Protein AF-A0A1W9XFC8-F1 (afdb_monomer)

Foldseek 3Di:
DADAPPQDDDPDDDDDDQAAEAEAELVCFDDDFQEGEHEYCAAEAAPRYEYEYEYDLRHQEYEYEHPHQDEHEAQEEYYYPRANHEYEYEYQNYYHYDPNGDYHYNHYYDYDHD

Secondary structure (DSSP, 8-state):
--B--S----SS----SS--EEEEEGGGSEEETTEEEEEES---B-TT-EEEEE--TT--EEEEEE-SSSPEEE-SEEEE-STT-EEEEE-TT-EEE-TT-EEE-SS-EEEE--

Nearest PDB structures (foldseek):
  6pzl-assembly1_A-2  TM=7.637E-01  e=3.275E+00  Proteus mirabilis
  3fy3-assembly1_A  TM=8.221E-01  e=4.845E+00  Proteus mirabilis
  4w8r-assembly1_A-2  TM=6.006E-01  e=2.093E+00  Proteus mirabilis
  4w8s-assembly1_A-2  TM=5.983E-01  e=4.845E+00  Proteus mirabilis

Mean predicted aligned error: 7.59 Å

Radius of gyration: 13.65 Å; Cα contacts (8 Å, |Δi|>4): 286; chains: 1; bounding box: 31×34×37 Å

pLDDT: mean 82.72, std 21.25, range [30.28, 98.19]

Structure (mmCIF, N/CA/C/O backbone):
data_AF-A0A1W9XFC8-F1
#
_entry.id   AF-A0A1W9XFC8-F1
#
loop_
_atom_site.group_PDB
_atom_site.id
_atom_site.type_symbol
_atom_site.label_atom_id
_atom_site.label_alt_id
_atom_site.label_comp_id
_atom_site.label_asym_id
_atom_site.label_entity_id
_atom_site.label_seq_id
_atom_site.pdbx_PDB_ins_code
_atom_site.Cartn_x
_atom_site.Cartn_y
_atom_site.Cartn_z
_atom_site.occupancy
_atom_site.B_iso_or_equiv
_atom_site.auth_seq_id
_atom_site.auth_comp_id
_atom_site.auth_asym_id
_atom_site.auth_atom_id
_atom_site.pdbx_PDB_model_num
ATOM 1 N N . MET A 1 1 ? 8.209 -8.760 10.419 1.00 34.12 1 MET A N 1
ATOM 2 C CA . MET A 1 1 ? 7.766 -9.677 9.351 1.00 34.12 1 MET A CA 1
ATOM 3 C C . MET A 1 1 ? 7.575 -8.823 8.110 1.00 34.12 1 MET A C 1
ATOM 5 O O . MET A 1 1 ? 6.899 -7.809 8.207 1.00 34.12 1 MET A O 1
ATOM 9 N N . SER A 1 2 ? 8.319 -9.109 7.040 1.00 33.19 2 SER A N 1
ATOM 10 C CA . SER A 1 2 ? 8.354 -8.307 5.809 1.00 33.19 2 SER A CA 1
ATOM 11 C C . SER A 1 2 ? 7.446 -8.980 4.790 1.00 33.19 2 SER A C 1
ATOM 13 O O . SER A 1 2 ? 7.659 -10.149 4.470 1.00 33.19 2 SER A O 1
ATOM 15 N N . ALA A 1 3 ? 6.424 -8.273 4.317 1.00 35.78 3 ALA A N 1
ATOM 16 C CA . ALA A 1 3 ? 5.679 -8.712 3.153 1.00 35.78 3 ALA A CA 1
ATOM 17 C C . ALA A 1 3 ? 6.553 -8.380 1.943 1.00 35.78 3 ALA A C 1
ATOM 19 O O . ALA A 1 3 ? 6.790 -7.218 1.628 1.00 35.78 3 ALA A O 1
ATOM 20 N N . ILE A 1 4 ? 7.103 -9.386 1.271 1.00 41.00 4 ILE A N 1
ATOM 21 C CA . ILE A 1 4 ? 7.768 -9.152 -0.008 1.00 41.00 4 ILE A CA 1
ATOM 22 C C . ILE A 1 4 ? 6.643 -8.994 -1.032 1.00 41.00 4 ILE A C 1
ATOM 24 O O . ILE A 1 4 ? 6.162 -9.983 -1.571 1.00 41.00 4 ILE A O 1
ATOM 28 N N . ALA A 1 5 ? 6.213 -7.763 -1.320 1.00 39.00 5 ALA A N 1
ATOM 29 C CA . ALA A 1 5 ? 5.436 -7.476 -2.527 1.00 39.00 5 ALA A CA 1
ATOM 30 C C . ALA A 1 5 ? 6.372 -7.492 -3.745 1.00 39.00 5 ALA A C 1
ATOM 32 O O . ALA A 1 5 ? 6.553 -6.511 -4.456 1.00 39.00 5 ALA A O 1
ATOM 33 N N . ARG A 1 6 ? 7.001 -8.642 -3.980 1.00 45.84 6 ARG A N 1
ATOM 34 C CA . ARG A 1 6 ? 7.334 -9.055 -5.334 1.00 45.84 6 ARG A CA 1
ATOM 35 C C . ARG A 1 6 ? 6.164 -9.919 -5.747 1.00 45.84 6 ARG A C 1
ATOM 37 O O . ARG A 1 6 ? 5.935 -10.953 -5.121 1.00 45.84 6 ARG A O 1
ATOM 44 N N . GLY A 1 7 ? 5.419 -9.496 -6.767 1.00 41.00 7 GLY A N 1
ATOM 45 C CA . GLY A 1 7 ? 4.551 -10.421 -7.486 1.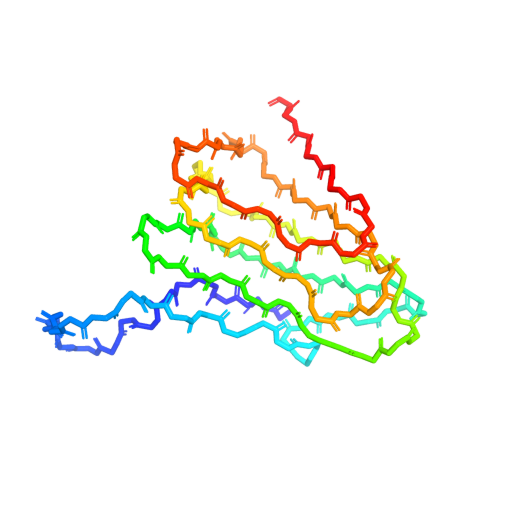00 41.00 7 GLY A CA 1
ATOM 46 C C . GLY A 1 7 ? 5.348 -11.701 -7.730 1.00 41.00 7 GLY A C 1
ATOM 47 O O . GLY A 1 7 ? 6.475 -11.634 -8.221 1.00 41.00 7 GLY A O 1
ATOM 48 N N . GLY A 1 8 ? 4.821 -12.833 -7.259 1.00 31.56 8 GLY A N 1
ATOM 49 C CA . GLY A 1 8 ? 5.560 -14.087 -7.194 1.00 31.56 8 GLY A CA 1
ATOM 50 C C . GLY A 1 8 ? 6.223 -14.415 -8.530 1.00 31.56 8 GLY A C 1
ATOM 51 O O . GLY A 1 8 ? 5.541 -14.664 -9.528 1.00 31.56 8 GLY A O 1
ATOM 52 N N . ALA A 1 9 ? 7.553 -14.400 -8.532 1.00 35.16 9 ALA A N 1
ATOM 53 C CA . ALA A 1 9 ? 8.339 -15.217 -9.432 1.00 35.16 9 ALA A CA 1
ATOM 54 C C . ALA A 1 9 ? 8.562 -16.539 -8.697 1.00 35.16 9 ALA A C 1
ATOM 56 O O . ALA A 1 9 ? 9.346 -16.606 -7.747 1.00 35.16 9 ALA A O 1
ATOM 57 N N . ASP A 1 10 ? 7.837 -17.577 -9.103 1.00 45.56 10 ASP A N 1
ATOM 58 C CA . ASP A 1 10 ? 8.342 -18.927 -8.925 1.00 45.56 10 ASP A CA 1
ATOM 59 C C . ASP A 1 10 ? 9.565 -19.116 -9.838 1.00 45.56 10 ASP A C 1
ATOM 61 O O . ASP A 1 10 ? 9.850 -18.332 -10.747 1.00 45.56 10 ASP A O 1
ATOM 65 N N . HIS A 1 11 ? 10.368 -20.124 -9.532 1.00 34.41 11 HIS A N 1
ATOM 66 C CA . HIS A 1 11 ? 11.741 -20.274 -10.013 1.00 34.41 11 HIS A CA 1
ATOM 67 C C . HIS A 1 11 ? 11.859 -20.718 -11.488 1.00 34.41 11 HIS A C 1
ATOM 69 O O . HIS A 1 11 ? 12.770 -21.472 -11.820 1.00 34.41 11 HIS A O 1
ATOM 75 N N . ASN A 1 12 ? 10.952 -20.300 -12.380 1.00 30.28 12 ASN A N 1
ATOM 76 C CA . ASN A 1 12 ? 10.960 -20.726 -13.781 1.00 30.28 12 ASN A CA 1
ATOM 77 C C . ASN A 1 12 ? 10.259 -19.732 -14.732 1.00 30.28 12 ASN A C 1
ATOM 79 O O . ASN A 1 12 ? 9.1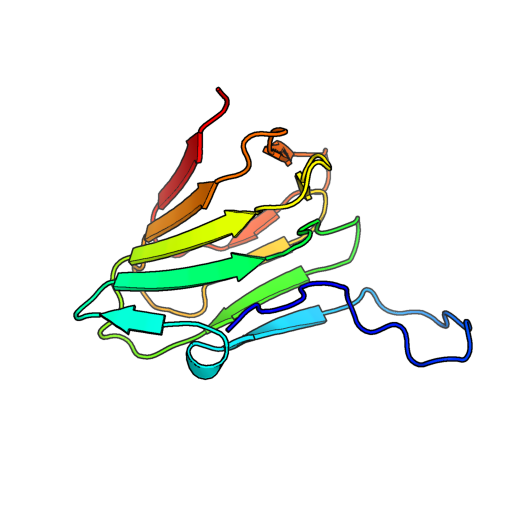68 -19.995 -15.233 1.00 30.28 12 ASN A O 1
ATOM 83 N N . GLY A 1 13 ? 10.896 -18.583 -14.978 1.00 39.91 13 GLY A N 1
ATOM 84 C CA . GLY A 1 13 ? 10.383 -17.456 -15.768 1.00 39.91 13 GLY A CA 1
ATOM 85 C C . GLY A 1 13 ? 9.600 -17.804 -17.044 1.00 39.91 13 GLY A C 1
ATOM 86 O O . GLY A 1 13 ? 10.162 -17.898 -18.135 1.00 39.91 13 GLY A O 1
ATOM 87 N N . ARG A 1 14 ? 8.268 -17.869 -16.931 1.00 31.77 14 ARG A N 1
ATOM 88 C CA . ARG A 1 14 ? 7.351 -17.904 -18.075 1.00 31.77 14 ARG A CA 1
ATOM 89 C C . ARG A 1 14 ? 6.101 -17.085 -17.764 1.00 31.77 14 ARG A C 1
ATOM 91 O O . ARG A 1 14 ? 5.255 -17.487 -16.975 1.00 31.77 14 ARG A O 1
ATOM 98 N N . HIS A 1 15 ? 5.992 -15.920 -18.398 1.00 40.41 15 HIS A N 1
ATOM 99 C CA . HIS A 1 15 ? 4.806 -15.069 -18.332 1.00 40.41 15 HIS A CA 1
ATOM 100 C C . HIS A 1 15 ? 3.878 -15.410 -19.501 1.00 40.41 15 HIS A C 1
ATOM 102 O O . HIS A 1 15 ? 4.201 -15.156 -20.659 1.00 40.41 15 HIS A O 1
ATOM 108 N N . THR A 1 16 ? 2.719 -15.985 -19.193 1.00 32.81 16 THR A N 1
ATOM 109 C CA . THR A 1 16 ? 1.575 -16.112 -20.107 1.00 32.81 16 THR A CA 1
ATOM 110 C C . THR A 1 16 ? 0.395 -15.338 -19.513 1.00 32.81 16 THR A C 1
ATOM 112 O O . THR A 1 16 ? 0.208 -15.371 -18.303 1.00 32.81 16 THR A O 1
ATOM 115 N N . GLY A 1 17 ? -0.338 -14.610 -20.361 1.00 38.84 17 GLY A N 1
ATOM 116 C CA . GLY A 1 17 ? -1.137 -13.412 -20.058 1.00 38.84 17 GLY A CA 1
ATOM 117 C C . GLY A 1 17 ? -2.208 -13.417 -18.948 1.00 38.84 17 GLY A C 1
ATOM 118 O O . GLY A 1 17 ? -2.669 -14.454 -18.481 1.00 38.84 17 GLY A O 1
ATOM 119 N N . ARG A 1 18 ? -2.660 -12.176 -18.675 1.00 40.69 18 ARG A N 1
ATOM 120 C CA . ARG A 1 18 ? -3.538 -11.612 -17.617 1.00 40.69 18 ARG A CA 1
ATOM 121 C C . ARG A 1 18 ? -2.738 -10.985 -16.470 1.00 40.69 18 ARG A C 1
ATOM 123 O O . ARG A 1 18 ? -1.961 -11.662 -15.807 1.00 40.69 18 ARG A O 1
ATOM 130 N N . GLY A 1 19 ? -2.896 -9.668 -16.317 1.00 53.31 19 GLY A N 1
ATOM 131 C CA . GLY A 1 19 ? -2.132 -8.843 -15.386 1.00 53.31 19 GLY A CA 1
ATOM 132 C C . GLY A 1 19 ? -2.196 -9.362 -13.953 1.00 53.31 19 GLY A C 1
ATOM 133 O O . GLY A 1 19 ? -3.196 -9.941 -13.521 1.00 53.31 19 GLY A O 1
ATOM 134 N N . ARG A 1 20 ? -1.072 -9.256 -13.244 1.00 73.62 20 ARG A N 1
ATOM 135 C CA . ARG A 1 20 ? -0.904 -9.873 -11.929 1.00 73.62 20 ARG A CA 1
ATOM 136 C C . ARG A 1 20 ? -1.785 -9.152 -10.909 1.00 73.62 20 ARG A C 1
ATOM 138 O O . ARG A 1 20 ? -1.718 -7.936 -10.764 1.00 73.62 20 ARG A O 1
ATOM 145 N N . VAL A 1 21 ? -2.593 -9.922 -10.184 1.00 73.50 21 VAL A N 1
ATOM 146 C CA . VAL A 1 21 ? -3.388 -9.439 -9.049 1.00 73.50 21 VAL A CA 1
ATOM 147 C C . VAL A 1 21 ? -2.665 -9.832 -7.766 1.00 73.50 21 VAL A C 1
ATOM 149 O O . VAL A 1 21 ? -2.526 -11.018 -7.467 1.00 73.50 21 VAL A O 1
ATOM 152 N N . SER A 1 22 ? -2.202 -8.845 -7.007 1.00 84.50 22 SER A N 1
ATOM 153 C CA . SER A 1 22 ? -1.559 -9.027 -5.705 1.00 84.50 22 SER A CA 1
ATOM 154 C C . SER A 1 22 ? -2.567 -8.755 -4.592 1.00 84.50 22 SER A C 1
ATOM 156 O O . SER A 1 22 ? -3.018 -7.623 -4.422 1.00 84.50 22 SER A O 1
ATOM 158 N N . ARG A 1 23 ? -2.917 -9.782 -3.811 1.00 91.88 23 ARG A N 1
ATOM 159 C CA . ARG A 1 23 ? -3.757 -9.621 -2.617 1.00 91.88 23 ARG A CA 1
ATOM 160 C C . ARG A 1 23 ? -2.884 -9.389 -1.389 1.00 91.88 23 ARG A C 1
ATOM 162 O O . ARG A 1 23 ? -1.941 -10.143 -1.162 1.00 91.88 23 ARG A O 1
ATOM 169 N N . ILE A 1 24 ? -3.217 -8.371 -0.602 1.00 94.12 24 ILE A N 1
ATOM 170 C CA . ILE A 1 24 ? -2.472 -7.944 0.586 1.00 94.12 24 ILE A CA 1
ATOM 171 C C . ILE A 1 24 ? -3.426 -7.974 1.793 1.00 94.12 24 ILE A C 1
ATOM 173 O O . ILE A 1 24 ? -3.988 -6.947 2.178 1.00 94.12 24 ILE A O 1
ATOM 177 N N . PRO A 1 25 ? -3.688 -9.166 2.354 1.00 93.94 25 PRO A N 1
ATOM 178 C CA . PRO A 1 25 ? -4.508 -9.301 3.548 1.00 93.94 25 PRO A CA 1
ATOM 179 C C . PRO A 1 25 ? -3.800 -8.798 4.814 1.00 93.94 25 PRO A C 1
ATOM 181 O O . PRO A 1 25 ? -2.572 -8.758 4.893 1.00 93.94 25 PRO A O 1
ATOM 184 N N . ALA A 1 26 ? -4.594 -8.417 5.818 1.00 94.44 26 ALA A N 1
ATOM 185 C CA . ALA A 1 26 ? -4.121 -7.856 7.085 1.00 94.44 26 ALA A CA 1
ATOM 186 C C . ALA A 1 26 ? -3.161 -8.775 7.866 1.00 94.44 26 ALA A C 1
ATOM 188 O O . ALA A 1 26 ? -2.331 -8.282 8.629 1.00 94.44 26 ALA A O 1
ATOM 189 N N . ASP A 1 27 ? -3.224 -10.091 7.654 1.00 93.62 27 ASP A N 1
ATOM 190 C CA . ASP A 1 27 ? -2.317 -11.083 8.249 1.00 93.62 27 ASP A CA 1
ATOM 191 C C . ASP A 1 27 ? -0.879 -11.020 7.690 1.00 93.62 27 ASP A C 1
ATOM 193 O O . ASP A 1 27 ? 0.054 -11.480 8.348 1.00 93.62 27 ASP A O 1
ATOM 197 N N . LEU A 1 28 ? -0.669 -10.379 6.532 1.00 93.00 28 LEU A N 1
ATOM 198 C CA . LEU A 1 28 ? 0.660 -10.016 6.016 1.00 93.00 28 LEU A CA 1
ATOM 199 C C . LEU A 1 28 ? 1.211 -8.727 6.642 1.00 93.00 28 LEU A C 1
ATOM 201 O O . LEU A 1 28 ? 2.321 -8.295 6.313 1.00 93.00 28 LEU A O 1
ATOM 205 N N . GLY A 1 29 ? 0.427 -8.073 7.494 1.00 92.75 29 GLY A N 1
ATOM 206 C CA . GLY A 1 29 ? 0.779 -6.844 8.184 1.00 92.75 29 GLY A CA 1
ATOM 207 C C . GLY A 1 29 ? 0.832 -7.017 9.696 1.00 92.75 29 GLY A C 1
ATOM 208 O O . GLY A 1 29 ? 0.871 -8.115 10.250 1.00 92.75 29 GLY A O 1
ATOM 209 N N . LYS A 1 30 ? 0.851 -5.880 10.381 1.00 97.00 30 LYS A N 1
ATOM 210 C CA . LYS A 1 30 ? 0.687 -5.793 11.827 1.00 97.00 30 LYS A CA 1
ATOM 211 C C . LYS A 1 30 ? -0.431 -4.808 12.120 1.00 97.00 30 LYS A C 1
ATOM 213 O O . LYS A 1 30 ? -0.275 -3.623 11.848 1.00 97.00 30 LYS A O 1
ATOM 218 N N . GLN A 1 31 ? -1.517 -5.286 12.713 1.00 97.00 31 GLN A N 1
ATOM 219 C CA . GLN A 1 31 ? -2.582 -4.421 13.211 1.00 97.00 31 GLN A CA 1
ATOM 220 C C . GLN A 1 31 ? -2.291 -3.986 14.654 1.00 97.00 31 GLN A C 1
ATOM 222 O O . GLN A 1 31 ? -1.845 -4.786 15.479 1.00 97.00 31 GLN A O 1
ATOM 227 N N . THR A 1 32 ? -2.509 -2.712 14.966 1.00 97.56 32 THR A N 1
ATOM 228 C CA . THR A 1 32 ? -2.470 -2.149 16.323 1.00 97.56 32 THR A CA 1
ATOM 229 C C . THR A 1 32 ? -3.655 -1.202 16.466 1.00 97.56 32 THR A C 1
ATOM 231 O O . THR A 1 32 ? -3.653 -0.118 15.897 1.00 97.56 32 THR A O 1
ATOM 234 N N . GLY A 1 33 ? -4.696 -1.625 17.188 1.00 97.19 33 GLY A N 1
ATOM 235 C CA . GLY A 1 33 ? -5.957 -0.880 17.217 1.00 97.19 33 GLY A CA 1
ATOM 236 C C . GLY A 1 33 ? -6.575 -0.771 15.817 1.00 97.19 33 GLY A C 1
ATOM 237 O O . GLY A 1 33 ? -6.747 -1.787 15.140 1.00 97.19 33 GLY A O 1
ATOM 238 N N . SER A 1 34 ? -6.888 0.456 15.399 1.00 97.88 34 SER A N 1
ATOM 239 C CA . SER A 1 34 ? -7.444 0.788 14.080 1.00 97.88 34 SER A CA 1
ATOM 240 C C . SER A 1 34 ? -6.390 0.967 12.981 1.00 97.88 34 SER A C 1
ATOM 242 O O . SER A 1 34 ? -6.748 1.250 11.840 1.00 97.88 34 SER A O 1
ATOM 244 N N . ASP A 1 35 ? -5.103 0.811 13.294 1.00 98.00 35 ASP A N 1
ATOM 245 C CA . ASP A 1 35 ? -4.015 1.011 12.338 1.00 98.00 35 ASP A CA 1
ATOM 246 C C . ASP A 1 35 ? -3.456 -0.332 11.856 1.00 98.00 35 ASP A C 1
ATOM 248 O O . ASP A 1 35 ? -3.100 -1.201 12.658 1.00 98.00 35 ASP A O 1
ATOM 252 N N . LEU A 1 36 ? -3.345 -0.499 10.539 1.00 98.00 36 LEU A N 1
ATOM 253 C CA . LEU A 1 36 ? -2.769 -1.664 9.877 1.00 98.00 36 LEU A CA 1
ATOM 254 C C . LEU A 1 36 ? -1.473 -1.274 9.160 1.00 98.00 36 LEU A C 1
ATOM 256 O O . LEU A 1 36 ? -1.472 -0.472 8.229 1.00 98.00 36 LEU A O 1
ATOM 260 N N . PHE A 1 37 ? -0.359 -1.867 9.580 1.00 97.44 37 PHE A N 1
ATOM 261 C CA . PHE A 1 37 ? 0.969 -1.570 9.048 1.00 97.44 37 PHE A CA 1
ATOM 262 C C . PHE A 1 37 ? 1.477 -2.692 8.139 1.00 97.44 37 PHE A C 1
ATOM 264 O O . PHE A 1 37 ? 1.584 -3.842 8.568 1.00 97.44 37 PHE A O 1
ATOM 271 N N . HIS A 1 38 ? 1.892 -2.342 6.923 1.00 94.69 38 HIS A N 1
ATOM 272 C CA . HIS A 1 38 ? 2.603 -3.211 5.988 1.00 94.69 38 HIS A CA 1
ATOM 273 C C . HIS A 1 38 ? 4.000 -2.659 5.688 1.00 94.69 38 HIS A C 1
ATOM 275 O O . HIS A 1 38 ? 4.202 -1.452 5.550 1.00 94.69 38 HIS A O 1
ATOM 281 N N . SER A 1 39 ? 4.978 -3.561 5.579 1.00 93.38 39 SER A N 1
ATOM 282 C CA . SER A 1 39 ? 6.364 -3.220 5.254 1.00 93.38 39 SER A CA 1
ATOM 283 C C . SER A 1 39 ? 6.864 -4.077 4.101 1.00 93.38 39 SER A C 1
ATOM 285 O O . SER A 1 39 ? 6.881 -5.310 4.203 1.00 93.38 39 SER A O 1
ATOM 287 N N . PHE A 1 40 ? 7.285 -3.406 3.033 1.00 91.94 40 PHE A N 1
ATOM 288 C CA . PHE A 1 40 ? 7.707 -3.993 1.773 1.00 91.94 40 PHE A CA 1
ATOM 289 C C . PHE A 1 40 ? 9.184 -3.724 1.503 1.00 91.94 40 PHE A C 1
ATOM 291 O O . PHE A 1 40 ? 9.676 -2.614 1.693 1.00 91.94 40 PHE A O 1
ATOM 298 N N . GLY A 1 41 ? 9.894 -4.727 0.983 1.00 88.62 41 GLY A N 1
ATOM 299 C CA . GLY A 1 41 ? 11.230 -4.501 0.421 1.00 88.62 41 GLY A CA 1
ATOM 300 C C . GLY A 1 41 ? 11.171 -3.686 -0.874 1.00 88.62 41 GLY A C 1
ATOM 301 O O . GLY A 1 41 ? 11.985 -2.800 -1.085 1.00 88.62 41 GLY A O 1
ATOM 302 N N . GLN A 1 42 ? 10.171 -3.955 -1.709 1.00 87.62 42 GLN A N 1
ATOM 303 C CA . GLN A 1 42 ? 9.883 -3.255 -2.956 1.00 87.62 42 GLN A CA 1
ATOM 304 C C . GLN A 1 42 ? 8.367 -3.267 -3.155 1.00 87.62 42 GLN A C 1
ATOM 306 O O . GLN A 1 42 ? 7.712 -4.225 -2.740 1.00 87.62 42 GLN A O 1
ATOM 311 N N . PHE A 1 43 ? 7.820 -2.219 -3.766 1.00 91.19 43 PHE A N 1
ATOM 312 C CA . PHE A 1 43 ? 6.399 -2.134 -4.085 1.00 91.19 43 PHE A CA 1
ATOM 313 C C . PHE A 1 43 ? 6.207 -1.272 -5.331 1.00 91.19 43 PHE A C 1
ATOM 315 O O . PHE A 1 43 ? 6.498 -0.078 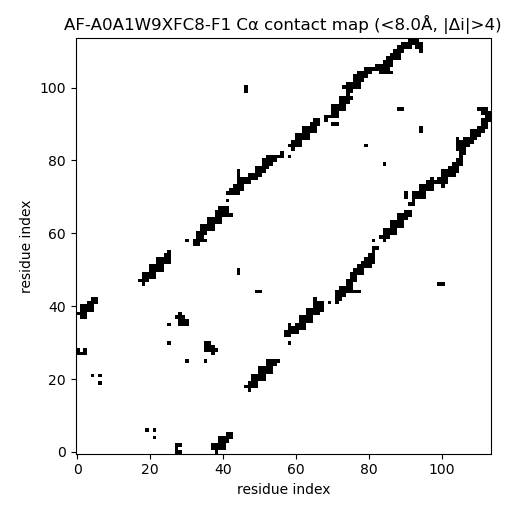-5.297 1.00 91.19 43 PHE A O 1
ATOM 322 N N . SER A 1 44 ? 5.717 -1.886 -6.401 1.00 92.38 44 SER A N 1
ATOM 323 C CA . SER A 1 44 ? 5.288 -1.233 -7.637 1.00 92.38 44 SER A CA 1
ATOM 324 C C . SER A 1 44 ? 4.068 -1.983 -8.163 1.00 92.38 44 SER A C 1
ATOM 326 O O . SER A 1 44 ? 3.923 -3.179 -7.908 1.00 92.38 44 SER A O 1
ATOM 328 N N . ILE A 1 45 ? 3.205 -1.282 -8.886 1.00 93.00 45 ILE A N 1
ATOM 329 C CA . ILE A 1 45 ? 2.043 -1.848 -9.569 1.00 93.00 45 ILE A CA 1
ATOM 330 C C . ILE A 1 45 ? 2.207 -1.457 -11.027 1.00 93.00 45 ILE A C 1
ATOM 332 O O . ILE A 1 45 ? 2.109 -0.276 -11.346 1.00 93.00 45 ILE A O 1
ATOM 336 N N . LEU A 1 46 ? 2.526 -2.405 -11.900 1.00 91.75 46 LEU A N 1
ATOM 337 C CA . LEU A 1 46 ? 2.720 -2.099 -13.315 1.00 91.75 46 LEU A CA 1
ATOM 338 C C . LEU A 1 46 ? 1.372 -1.978 -14.044 1.00 91.75 46 LEU A C 1
ATOM 340 O O . LEU A 1 46 ? 0.329 -2.376 -13.524 1.00 91.75 46 LEU A O 1
ATOM 344 N N . SER A 1 47 ? 1.406 -1.457 -15.271 1.00 90.88 47 SER A N 1
ATOM 345 C CA . SER A 1 47 ? 0.250 -1.437 -16.175 1.00 90.88 47 SER A CA 1
ATOM 346 C C . SER A 1 47 ? -0.423 -2.812 -16.269 1.00 90.88 47 SER A C 1
ATOM 348 O O . SER A 1 47 ? 0.224 -3.857 -16.403 1.00 90.88 47 SER A O 1
ATOM 350 N N . GLY A 1 48 ? -1.750 -2.806 -16.142 1.00 89.81 48 GLY A N 1
ATOM 351 C CA . GLY A 1 48 ? -2.587 -4.005 -16.116 1.00 89.81 48 GLY A CA 1
ATOM 352 C C . GLY A 1 48 ? -2.516 -4.832 -14.825 1.00 89.81 48 GLY A C 1
ATOM 353 O O . GLY A 1 48 ? -3.270 -5.799 -14.704 1.00 89.81 48 GLY A O 1
ATOM 354 N N . GLU A 1 49 ? -1.655 -4.489 -13.864 1.00 91.81 49 GLU A N 1
ATOM 355 C CA . GLU A 1 49 ? -1.596 -5.136 -12.550 1.00 91.81 49 GLU A CA 1
ATOM 356 C C . GLU A 1 49 ? -2.520 -4.456 -11.534 1.00 91.81 49 GLU A C 1
ATOM 358 O O . GLU A 1 49 ? -2.997 -3.332 -11.719 1.00 91.81 49 GLU A O 1
ATOM 363 N N . SER A 1 50 ? -2.758 -5.147 -10.420 1.00 92.62 50 SER A N 1
ATOM 364 C CA . SER A 1 50 ? -3.472 -4.571 -9.285 1.00 92.62 50 SER A CA 1
ATOM 365 C C . SER A 1 50 ? -2.892 -5.016 -7.947 1.00 92.62 50 SER A C 1
ATOM 367 O O . SER A 1 50 ? -2.541 -6.187 -7.791 1.00 92.62 50 SER A O 1
ATOM 369 N N . ALA A 1 51 ? -2.898 -4.127 -6.957 1.00 94.88 51 ALA A N 1
ATOM 370 C CA . ALA A 1 51 ? -2.690 -4.449 -5.550 1.00 94.88 51 ALA A CA 1
ATOM 371 C C . ALA A 1 51 ? -3.975 -4.176 -4.761 1.00 94.88 51 ALA A C 1
ATOM 373 O O . ALA A 1 51 ? -4.545 -3.091 -4.850 1.00 94.88 51 ALA A O 1
ATOM 374 N N . THR A 1 52 ? -4.441 -5.157 -3.991 1.00 96.00 52 THR A N 1
ATOM 375 C CA . THR A 1 52 ? -5.700 -5.071 -3.240 1.00 96.00 52 THR A CA 1
ATOM 376 C C . THR A 1 52 ? -5.467 -5.364 -1.767 1.00 96.00 52 THR A C 1
ATOM 378 O O . THR A 1 52 ? -5.127 -6.492 -1.405 1.00 96.00 52 THR A O 1
ATOM 381 N N . PHE A 1 53 ? -5.657 -4.348 -0.930 1.00 96.50 53 PHE A N 1
ATOM 382 C CA . PHE A 1 53 ? -5.582 -4.444 0.523 1.00 96.50 53 PHE A CA 1
ATOM 383 C C . PHE A 1 53 ? -6.922 -4.901 1.092 1.00 96.50 53 PHE A C 1
ATOM 38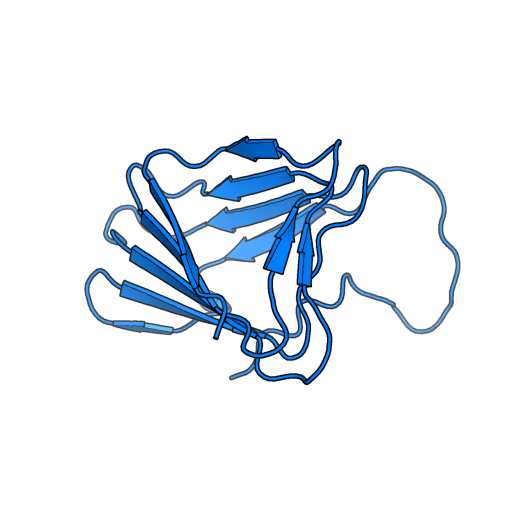5 O O . PHE A 1 53 ? -7.972 -4.429 0.663 1.00 96.50 53 PHE A O 1
ATOM 392 N N . SER A 1 54 ? -6.890 -5.807 2.065 1.00 96.88 54 SER A N 1
ATOM 393 C CA . SER A 1 54 ? -8.098 -6.326 2.715 1.00 96.88 54 SER A CA 1
ATOM 394 C C . SER A 1 54 ? -7.849 -6.590 4.195 1.00 96.88 54 SER A C 1
ATOM 396 O O . SER A 1 54 ? -6.759 -7.016 4.576 1.00 96.88 54 SER A O 1
ATOM 398 N N . GLY A 1 55 ? -8.862 -6.400 5.027 1.00 96.12 55 GLY A N 1
ATOM 399 C CA . GLY A 1 55 ? -8.760 -6.508 6.478 1.00 96.12 55 GLY A CA 1
ATOM 400 C C . GLY A 1 55 ? -10.117 -6.287 7.142 1.00 96.12 55 GLY A C 1
ATOM 401 O O . GLY A 1 55 ? -11.113 -6.138 6.437 1.00 96.12 55 GLY A O 1
ATOM 402 N N . PRO A 1 56 ? -10.178 -6.310 8.480 1.00 97.44 56 PRO A N 1
ATOM 403 C CA . PRO A 1 56 ? -11.425 -6.097 9.203 1.00 97.44 56 P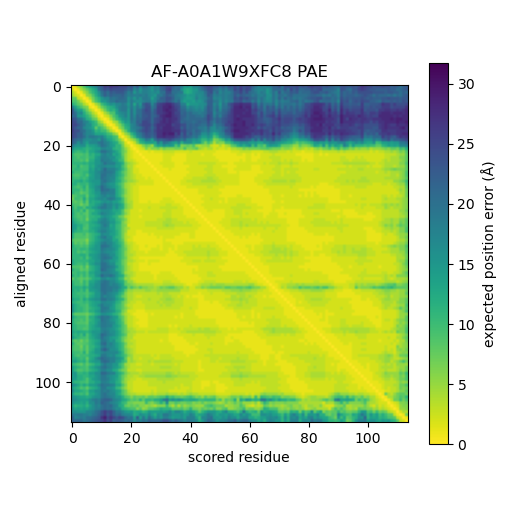RO A CA 1
ATOM 404 C C . PRO A 1 56 ? -11.871 -4.629 9.138 1.00 97.44 56 PRO A C 1
ATOM 406 O O . PRO A 1 56 ? -11.034 -3.729 9.150 1.00 97.44 56 PRO A O 1
ATOM 409 N N . ASP A 1 57 ? -13.184 -4.394 9.206 1.00 97.19 57 ASP A N 1
ATOM 410 C CA . ASP A 1 57 ? -13.804 -3.053 9.229 1.00 97.19 57 ASP A CA 1
ATOM 411 C C . ASP A 1 57 ? -13.357 -2.178 10.418 1.00 97.19 57 ASP A C 1
ATOM 413 O O . ASP A 1 57 ? -13.619 -0.980 10.456 1.00 97.19 57 ASP A O 1
ATOM 417 N N . SER A 1 58 ? -12.685 -2.766 11.415 1.00 97.44 58 SER A N 1
ATOM 418 C CA . SER A 1 58 ? -12.092 -2.032 12.536 1.00 97.44 58 SER A CA 1
ATOM 419 C C . SER A 1 58 ? -10.833 -1.246 12.161 1.00 97.44 58 SER A C 1
ATOM 421 O O . SER A 1 58 ? -10.361 -0.446 12.969 1.00 97.44 58 SER A O 1
ATOM 423 N N . VAL A 1 59 ? -10.267 -1.479 10.973 1.00 98.19 59 VAL A N 1
ATOM 424 C CA . VAL A 1 59 ? -9.118 -0.732 10.457 1.00 98.19 59 VAL A CA 1
ATOM 425 C C . VAL A 1 59 ? -9.597 0.574 9.832 1.00 98.19 59 VAL A C 1
ATOM 427 O O . VAL A 1 59 ? -10.401 0.574 8.908 1.00 98.19 59 VAL A O 1
ATOM 430 N N . SER A 1 60 ? -9.049 1.686 10.310 1.00 97.69 60 SER A N 1
ATOM 431 C CA . SER A 1 60 ? -9.293 3.029 9.777 1.00 97.69 60 SER A CA 1
ATOM 432 C C . SER A 1 60 ? -8.088 3.587 9.025 1.00 97.69 60 SER A C 1
ATOM 434 O O . SER A 1 60 ? -8.268 4.463 8.191 1.00 97.69 60 SER A O 1
ATOM 436 N N . ASN A 1 61 ? -6.875 3.076 9.273 1.00 97.75 61 ASN A N 1
ATOM 437 C CA . ASN A 1 61 ? -5.667 3.517 8.576 1.00 97.75 61 ASN A CA 1
ATOM 438 C C . ASN A 1 61 ? -4.838 2.327 8.095 1.00 97.75 61 ASN A C 1
ATOM 440 O O . ASN A 1 61 ? -4.506 1.431 8.871 1.00 97.75 61 ASN A O 1
ATOM 444 N N . ILE A 1 62 ? -4.415 2.365 6.837 1.00 97.69 62 ILE A N 1
ATOM 445 C CA . ILE A 1 62 ? -3.471 1.422 6.242 1.00 97.69 62 ILE A CA 1
ATOM 446 C C . ILE A 1 62 ? -2.174 2.176 5.964 1.00 97.69 62 ILE A C 1
ATOM 448 O O . ILE A 1 62 ? -2.119 3.036 5.089 1.00 97.69 62 ILE A O 1
ATOM 452 N N . THR A 1 63 ? -1.103 1.843 6.678 1.00 97.06 63 THR A N 1
ATOM 453 C CA . THR A 1 63 ? 0.233 2.391 6.418 1.00 97.06 63 THR A CA 1
ATOM 454 C C . THR A 1 63 ? 1.096 1.361 5.711 1.00 97.06 63 THR A C 1
ATOM 456 O O . THR A 1 63 ? 1.483 0.351 6.294 1.00 97.06 63 THR A O 1
ATOM 459 N N . SER A 1 64 ? 1.445 1.646 4.464 1.00 94.19 64 SER A N 1
ATOM 460 C CA . SER A 1 64 ? 2.323 0.840 3.625 1.00 94.19 64 SER A CA 1
ATOM 461 C C . SER A 1 64 ? 3.662 1.539 3.452 1.00 94.19 64 SER A C 1
ATOM 463 O O . SER A 1 64 ? 3.734 2.607 2.848 1.00 94.19 64 SER A O 1
ATOM 465 N N . ARG A 1 65 ? 4.741 0.942 3.963 1.00 94.06 65 ARG A N 1
ATOM 466 C CA . ARG A 1 65 ? 6.098 1.486 3.826 1.00 94.06 65 ARG A CA 1
ATOM 467 C C . ARG A 1 65 ? 6.970 0.597 2.952 1.00 94.06 65 ARG A C 1
ATOM 469 O O . ARG A 1 65 ? 7.054 -0.605 3.185 1.00 94.06 65 ARG A O 1
ATOM 476 N N . VAL A 1 66 ? 7.693 1.207 2.022 1.00 91.38 66 VAL A N 1
ATOM 477 C CA . VAL A 1 66 ? 8.797 0.593 1.285 1.00 91.38 66 VAL A CA 1
ATOM 478 C C . VAL A 1 66 ? 10.106 0.929 1.989 1.00 91.38 66 VAL A C 1
ATOM 480 O O . VAL A 1 66 ? 10.366 2.080 2.344 1.00 91.38 66 VAL A O 1
ATOM 483 N N . THR A 1 67 ? 10.907 -0.096 2.258 1.00 89.94 67 THR A N 1
ATOM 484 C CA . THR A 1 67 ? 12.193 0.039 2.957 1.00 89.94 67 THR A CA 1
ATOM 485 C C . THR A 1 67 ? 13.398 -0.243 2.069 1.00 89.94 67 THR A C 1
ATOM 487 O O . THR A 1 67 ? 14.523 -0.064 2.526 1.00 89.94 67 THR A O 1
ATOM 490 N N . GLY A 1 68 ? 13.186 -0.723 0.841 1.00 85.50 68 GLY A N 1
ATOM 491 C CA . GLY A 1 68 ? 14.243 -0.807 -0.165 1.00 85.50 68 GLY A CA 1
ATOM 492 C C . GLY A 1 68 ? 14.628 0.564 -0.719 1.00 85.50 68 GLY A C 1
ATOM 493 O O . GLY A 1 68 ? 14.079 1.587 -0.320 1.00 85.50 68 GLY A O 1
ATOM 494 N N . GLY A 1 69 ? 15.597 0.568 -1.635 1.00 85.62 69 GLY A N 1
ATOM 495 C CA . GLY A 1 69 ? 16.117 1.786 -2.264 1.00 85.62 69 GLY A CA 1
ATOM 496 C C . GLY A 1 69 ? 15.498 2.127 -3.621 1.00 85.62 69 GLY A C 1
ATOM 497 O O . GLY A 1 69 ? 15.883 3.133 -4.208 1.00 85.62 69 GLY A O 1
ATOM 498 N N . ASP A 1 70 ? 14.576 1.306 -4.128 1.00 88.44 70 ASP A N 1
ATOM 499 C CA . ASP A 1 70 ? 13.979 1.498 -5.451 1.00 88.44 70 ASP A CA 1
ATOM 500 C C . ASP A 1 70 ? 12.718 2.368 -5.381 1.00 88.44 70 ASP A C 1
ATOM 502 O O . ASP A 1 70 ? 11.913 2.258 -4.449 1.00 88.44 70 ASP A O 1
ATOM 506 N N . ILE A 1 71 ? 12.520 3.193 -6.412 1.00 89.25 71 ILE A N 1
ATOM 507 C CA . ILE A 1 71 ? 11.304 3.991 -6.606 1.00 89.25 71 ILE A CA 1
ATOM 508 C C . ILE A 1 71 ? 10.094 3.060 -6.745 1.00 89.25 71 ILE A C 1
ATOM 510 O O . ILE A 1 71 ? 10.138 2.055 -7.459 1.00 89.25 71 ILE A O 1
ATOM 514 N N . SER A 1 72 ? 8.986 3.428 -6.106 1.00 90.62 72 SER A N 1
ATOM 515 C CA . SER A 1 72 ? 7.688 2.801 -6.345 1.00 90.62 72 SER A CA 1
ATOM 516 C C . SER A 1 72 ? 7.046 3.394 -7.593 1.00 90.62 72 SER A C 1
ATOM 518 O O . SER A 1 72 ? 6.777 4.591 -7.625 1.00 90.62 72 SER A O 1
ATOM 520 N N . GLN A 1 73 ? 6.773 2.569 -8.602 1.00 91.06 73 GLN A N 1
ATOM 521 C CA . GLN A 1 73 ? 6.002 2.971 -9.781 1.00 91.06 73 GLN A CA 1
ATOM 522 C C . GLN A 1 73 ? 4.602 2.371 -9.689 1.00 91.06 73 GLN A C 1
ATOM 524 O O . GLN A 1 73 ? 4.449 1.152 -9.647 1.00 91.06 73 GLN A O 1
ATOM 529 N N . THR A 1 74 ? 3.590 3.229 -9.667 1.00 91.19 74 THR A N 1
ATOM 530 C CA . THR A 1 74 ? 2.178 2.854 -9.671 1.00 91.19 74 THR A CA 1
ATOM 531 C C . THR A 1 74 ? 1.578 3.268 -11.003 1.00 91.19 74 THR A C 1
ATOM 533 O O . THR A 1 74 ? 1.311 4.438 -11.224 1.00 91.19 74 THR A O 1
ATOM 536 N N . ASP A 1 75 ? 1.382 2.311 -11.893 1.00 92.44 75 ASP A N 1
ATOM 537 C CA . ASP A 1 75 ? 0.798 2.475 -13.227 1.00 92.44 75 ASP A CA 1
ATOM 538 C C . ASP A 1 75 ? -0.352 1.473 -13.454 1.00 92.44 75 ASP A C 1
ATOM 540 O O . ASP A 1 75 ? -0.761 1.225 -14.575 1.00 92.44 75 ASP A O 1
ATOM 544 N N . GLY A 1 76 ? -0.862 0.866 -12.378 1.00 92.44 76 GLY A N 1
ATOM 545 C CA . GLY A 1 76 ? -2.024 -0.024 -12.383 1.00 92.44 76 GLY A CA 1
ATOM 546 C C . GLY A 1 76 ? -2.994 0.304 -11.244 1.00 92.44 76 GLY A C 1
ATOM 547 O O . GLY A 1 76 ? -3.003 1.422 -10.725 1.00 92.44 76 GLY A O 1
ATOM 548 N N . LEU A 1 77 ? -3.822 -0.662 -10.836 1.00 94.75 77 LEU A N 1
ATOM 549 C CA . LEU A 1 77 ? -4.869 -0.445 -9.828 1.00 94.75 77 LEU A CA 1
ATOM 550 C C . LEU A 1 77 ? -4.353 -0.630 -8.392 1.00 94.75 77 LEU A C 1
ATOM 552 O O . LEU A 1 77 ? -3.977 -1.733 -7.997 1.00 94.75 77 LEU A O 1
ATOM 556 N N . LEU A 1 78 ? -4.442 0.414 -7.571 1.00 94.81 78 LEU A N 1
ATOM 557 C CA . LEU A 1 78 ? -4.315 0.333 -6.115 1.00 94.81 78 LEU A CA 1
ATOM 558 C C . LEU A 1 78 ? -5.710 0.376 -5.477 1.00 94.81 78 LEU A C 1
ATOM 560 O O . LEU A 1 78 ? -6.429 1.364 -5.623 1.00 94.81 78 LEU A O 1
ATOM 564 N N . ARG A 1 79 ? -6.085 -0.688 -4.760 1.00 96.12 79 ARG A N 1
ATOM 565 C CA . ARG A 1 79 ? -7.409 -0.845 -4.144 1.00 96.12 79 ARG A CA 1
ATOM 566 C C . ARG A 1 79 ? -7.334 -1.139 -2.646 1.00 96.12 79 ARG A C 1
ATOM 568 O O . ARG A 1 79 ? -6.497 -1.936 -2.220 1.00 96.12 79 ARG A O 1
ATOM 575 N N . SER A 1 80 ? -8.281 -0.594 -1.882 1.00 96.19 80 SER A N 1
ATOM 576 C CA . SER A 1 80 ? -8.628 -1.063 -0.532 1.00 96.19 80 SER A CA 1
ATOM 577 C C . SER A 1 80 ? -10.047 -1.631 -0.507 1.00 96.19 80 SER A C 1
ATOM 579 O O . SER A 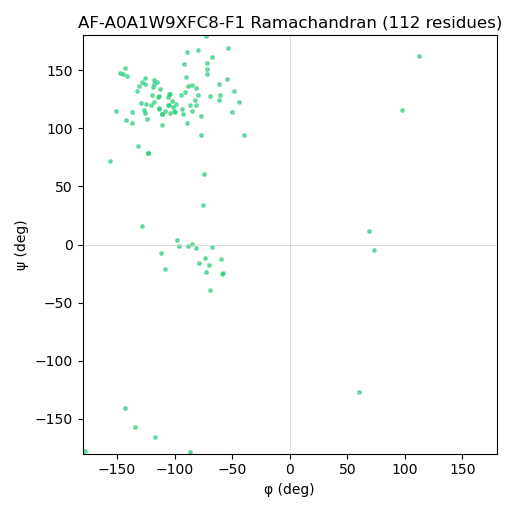1 80 ? -10.994 -0.958 -0.900 1.00 96.19 80 SER A O 1
ATOM 581 N N . GLU A 1 81 ? -10.199 -2.861 -0.019 1.00 97.12 81 GLU A N 1
ATOM 582 C CA . GLU A 1 81 ? -11.495 -3.483 0.291 1.00 97.12 81 GLU A CA 1
ATOM 583 C C . GLU A 1 81 ? -11.960 -3.170 1.726 1.00 97.12 81 GLU A C 1
ATOM 585 O O . GLU A 1 81 ? -13.036 -3.608 2.118 1.00 97.12 81 GLU A O 1
ATOM 590 N N . ILE A 1 82 ? -11.168 -2.432 2.518 1.00 96.81 82 ILE A N 1
ATOM 591 C CA . ILE A 1 82 ? -11.521 -2.046 3.891 1.00 96.81 82 ILE A CA 1
ATOM 592 C C . ILE A 1 82 ? -12.379 -0.770 3.843 1.00 96.81 82 ILE A C 1
ATOM 594 O O . ILE A 1 82 ? -11.870 0.274 3.413 1.00 96.81 82 ILE A O 1
ATOM 598 N N . PRO A 1 83 ? -13.658 -0.812 4.261 1.00 95.19 83 PRO A N 1
ATOM 599 C CA . PRO A 1 83 ? -14.565 0.323 4.123 1.00 95.19 83 PRO A CA 1
ATOM 600 C C . PRO A 1 83 ? -14.084 1.560 4.889 1.00 95.19 83 PRO A C 1
ATOM 602 O O . PRO A 1 83 ? -13.881 1.513 6.098 1.00 95.19 83 PRO A O 1
ATOM 605 N N . GLY A 1 84 ? -13.935 2.685 4.185 1.00 94.81 84 GLY A N 1
ATOM 606 C CA . GLY A 1 84 ? -13.606 3.978 4.795 1.00 94.81 84 GLY A CA 1
ATOM 607 C C . GLY A 1 84 ? -12.193 4.092 5.381 1.00 94.81 84 GLY A C 1
ATOM 608 O O . GLY A 1 84 ? -11.929 5.062 6.085 1.00 94.81 84 GLY A O 1
ATOM 609 N N . ALA A 1 85 ? -11.297 3.139 5.109 1.00 96.56 85 ALA A N 1
ATOM 610 C CA . ALA A 1 85 ? -9.926 3.199 5.599 1.00 96.56 85 ALA A CA 1
ATOM 611 C C . ALA A 1 85 ? -9.053 4.132 4.746 1.00 96.56 85 ALA A C 1
ATOM 613 O O . ALA A 1 85 ? -8.972 3.975 3.524 1.00 96.56 85 ALA A O 1
ATOM 614 N N . ASP A 1 86 ? -8.353 5.054 5.405 1.00 97.12 86 ASP A N 1
ATOM 615 C CA . ASP A 1 86 ? -7.340 5.906 4.789 1.00 97.12 86 ASP A CA 1
ATOM 616 C C . ASP A 1 86 ? -6.079 5.102 4.459 1.00 97.12 86 ASP A C 1
ATOM 618 O O . ASP A 1 86 ? -5.694 4.178 5.183 1.00 97.12 86 ASP A O 1
ATOM 622 N N . MET A 1 87 ? -5.396 5.466 3.374 1.00 96.31 87 MET A N 1
ATOM 623 C CA . MET A 1 87 ? -4.164 4.810 2.941 1.00 96.31 87 MET A CA 1
ATOM 624 C C . MET A 1 87 ? -2.974 5.769 2.913 1.00 96.31 87 MET A C 1
ATOM 626 O O . MET A 1 87 ? -3.038 6.870 2.366 1.00 96.31 87 MET A O 1
ATOM 630 N N . TRP A 1 88 ? -1.844 5.290 3.429 1.00 95.50 88 TRP A N 1
ATOM 631 C CA . TRP A 1 88 ? -0.553 5.970 3.406 1.00 95.50 88 TRP A CA 1
ATOM 632 C C . TRP A 1 88 ? 0.466 5.102 2.679 1.00 95.50 88 TRP A C 1
ATOM 634 O O . TRP A 1 88 ? 0.742 3.983 3.118 1.00 95.50 88 TRP A O 1
ATOM 644 N N . LEU A 1 89 ? 1.045 5.611 1.589 1.00 93.31 89 LEU A N 1
ATOM 645 C CA . LEU A 1 89 ? 2.140 4.945 0.879 1.00 93.31 89 LEU A CA 1
ATOM 646 C C . LEU A 1 89 ? 3.433 5.741 1.057 1.00 93.31 89 LEU A C 1
ATOM 648 O O . LEU A 1 89 ? 3.573 6.863 0.575 1.00 93.31 89 LEU A O 1
ATOM 652 N N . LEU A 1 90 ? 4.378 5.144 1.779 1.00 93.88 90 LEU A N 1
ATOM 653 C CA . LEU A 1 90 ? 5.632 5.768 2.175 1.00 93.88 90 LEU A CA 1
ATOM 654 C C . LEU A 1 90 ? 6.791 5.071 1.473 1.00 93.88 90 LEU A C 1
ATOM 656 O O . LEU A 1 90 ? 7.067 3.904 1.746 1.00 93.88 90 LEU A O 1
ATOM 660 N N . ASN A 1 91 ? 7.513 5.790 0.623 1.00 92.62 91 ASN A N 1
ATOM 661 C CA . ASN A 1 91 ? 8.772 5.314 0.066 1.00 92.62 91 ASN A CA 1
ATOM 662 C C . ASN A 1 91 ? 9.793 6.462 0.078 1.00 92.62 91 ASN A C 1
ATOM 664 O O . ASN A 1 91 ? 9.594 7.427 -0.656 1.00 92.62 91 ASN A O 1
ATOM 668 N N . PRO A 1 92 ? 10.885 6.373 0.862 1.00 93.56 92 PRO A N 1
ATOM 669 C CA . PRO A 1 92 ? 11.949 7.377 0.845 1.00 93.56 92 PRO A CA 1
ATOM 670 C C . PRO A 1 92 ? 12.611 7.568 -0.526 1.00 93.56 92 PRO A C 1
ATOM 672 O O . PRO A 1 92 ? 13.147 8.635 -0.784 1.00 93.56 92 PRO A O 1
ATOM 675 N N . ALA A 1 93 ? 12.589 6.555 -1.398 1.00 92.62 93 ALA A N 1
ATOM 676 C CA . ALA A 1 93 ? 13.069 6.685 -2.773 1.00 92.62 93 ALA A CA 1
ATOM 677 C C . ALA A 1 93 ? 12.046 7.375 -3.697 1.00 92.62 93 ALA A C 1
ATOM 679 O O . ALA A 1 93 ? 12.408 7.822 -4.781 1.00 92.62 93 ALA A O 1
ATOM 680 N N . GLY A 1 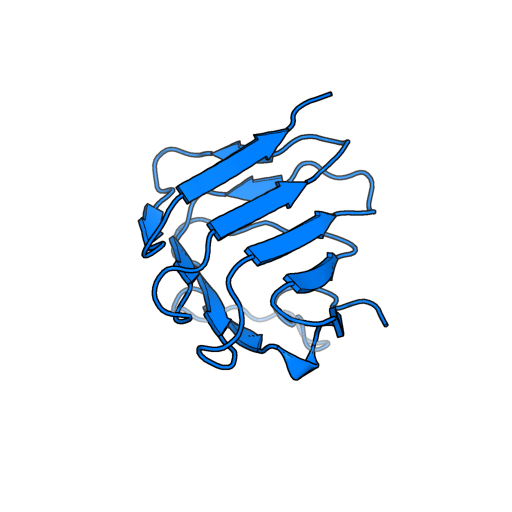94 ? 10.779 7.475 -3.279 1.00 93.38 94 GLY A N 1
ATOM 681 C CA . GLY A 1 94 ? 9.691 8.118 -4.018 1.00 93.38 94 GLY A CA 1
ATOM 682 C C . GLY A 1 94 ? 8.595 7.171 -4.536 1.00 93.38 94 GLY A C 1
ATOM 683 O O . GLY A 1 94 ? 8.784 5.957 -4.619 1.00 93.38 94 GLY A O 1
ATOM 684 N N . VAL A 1 95 ? 7.428 7.737 -4.875 1.00 90.75 95 VAL A N 1
ATOM 685 C CA . VAL A 1 95 ? 6.193 7.039 -5.297 1.00 90.75 95 VAL A CA 1
ATOM 686 C C . VAL A 1 95 ? 5.563 7.637 -6.569 1.00 90.75 95 VAL A C 1
ATOM 688 O O . VAL A 1 95 ? 4.649 8.451 -6.502 1.00 90.75 95 VAL A O 1
ATOM 691 N N . MET A 1 96 ? 6.008 7.246 -7.759 1.00 92.06 96 MET A N 1
ATOM 692 C CA . MET A 1 96 ? 5.521 7.815 -9.025 1.00 92.06 96 MET A CA 1
ATOM 693 C C . MET A 1 96 ? 4.195 7.196 -9.479 1.00 92.06 96 MET A C 1
ATOM 695 O O . MET A 1 96 ? 4.067 5.975 -9.507 1.00 92.06 96 MET A O 1
ATOM 699 N N . PHE A 1 97 ? 3.248 8.032 -9.915 1.00 92.12 97 PHE A N 1
ATOM 700 C CA . PHE A 1 97 ? 2.001 7.594 -10.551 1.00 92.12 97 PHE A CA 1
ATOM 701 C C . PHE A 1 97 ? 2.088 7.774 -12.070 1.00 92.12 97 PHE A C 1
ATOM 703 O O . PHE A 1 97 ? 2.386 8.868 -12.551 1.00 92.12 97 PHE A O 1
ATOM 710 N N . GLY A 1 98 ? 1.874 6.687 -12.808 1.00 91.06 98 GLY A N 1
ATOM 711 C CA . GLY A 1 98 ? 1.833 6.668 -14.265 1.00 91.06 98 GLY A CA 1
ATOM 712 C C . GLY A 1 98 ? 0.442 6.983 -14.822 1.00 91.06 98 GLY A C 1
ATOM 713 O O . GLY A 1 98 ? -0.497 7.275 -14.081 1.00 91.06 98 GLY A O 1
ATOM 714 N N . ALA A 1 99 ? 0.318 6.962 -16.148 1.00 93.81 99 ALA A N 1
ATOM 715 C CA . ALA A 1 99 ? -0.905 7.370 -16.841 1.00 93.81 99 ALA A CA 1
ATOM 716 C C . ALA A 1 99 ? -2.053 6.357 -16.697 1.00 93.81 99 ALA A C 1
ATOM 718 O O . ALA A 1 99 ? -3.215 6.737 -16.833 1.00 93.81 99 ALA A O 1
ATOM 719 N N . GLU A 1 100 ? -1.737 5.091 -16.421 1.00 92.25 100 GLU A N 1
ATOM 720 C CA . GLU A 1 100 ? -2.720 4.019 -16.229 1.00 92.25 100 GLU A CA 1
ATOM 721 C C . GLU A 1 100 ? -3.017 3.751 -14.747 1.00 92.25 100 GLU A C 1
ATOM 723 O O . GLU A 1 100 ? -3.801 2.860 -14.404 1.00 92.25 100 GLU A O 1
ATOM 728 N N . ALA A 1 101 ? -2.430 4.551 -13.854 1.00 93.56 101 ALA A N 1
ATOM 729 C CA . ALA A 1 101 ? -2.683 4.454 -12.433 1.00 93.56 101 ALA A CA 1
ATOM 730 C C . ALA A 1 101 ? -4.164 4.689 -12.116 1.00 93.56 101 ALA A C 1
ATOM 732 O O . ALA A 1 101 ? -4.756 5.704 -12.488 1.00 93.56 101 ALA A O 1
ATOM 733 N N . SER A 1 102 ? -4.747 3.765 -11.359 1.00 95.00 102 SER A N 1
ATOM 734 C CA . SER A 1 102 ? -6.116 3.877 -10.869 1.00 95.00 102 SER A CA 1
ATOM 735 C C . SER A 1 102 ? -6.150 3.656 -9.365 1.00 95.00 102 SER A C 1
ATOM 737 O O . SER A 1 102 ? -5.449 2.793 -8.834 1.00 95.00 102 SER A O 1
ATOM 739 N N . LEU A 1 103 ? -6.964 4.453 -8.679 1.00 94.12 103 LEU A N 1
ATOM 740 C CA . LEU A 1 103 ? -7.147 4.395 -7.237 1.00 94.12 103 LEU A CA 1
ATOM 741 C C . LEU A 1 103 ? -8.600 4.041 -6.936 1.00 94.12 103 LEU A C 1
ATOM 743 O O . LEU A 1 103 ? -9.510 4.760 -7.343 1.00 94.12 103 LEU A O 1
ATOM 747 N N . ASP A 1 104 ? -8.798 2.955 -6.200 1.00 94.88 104 ASP A N 1
ATOM 748 C CA . ASP A 1 104 ? -10.097 2.529 -5.680 1.00 94.88 104 ASP A CA 1
ATOM 749 C C . ASP A 1 104 ? -9.999 2.400 -4.158 1.00 94.88 104 ASP A C 1
ATOM 751 O O . ASP A 1 104 ? -9.746 1.332 -3.594 1.00 94.88 104 ASP A O 1
ATOM 755 N N . ILE A 1 105 ? -10.069 3.553 -3.500 1.00 90.44 105 ILE A N 1
ATOM 756 C CA . ILE A 1 105 ? -9.875 3.706 -2.061 1.00 90.44 105 ILE A CA 1
ATOM 757 C C . ILE A 1 105 ? -11.123 4.408 -1.540 1.00 90.44 105 ILE A C 1
ATOM 759 O O . ILE A 1 105 ? -11.447 5.506 -1.983 1.00 90.44 105 ILE A O 1
ATOM 763 N N . GLY A 1 106 ? -11.838 3.770 -0.610 1.00 80.12 106 GLY A N 1
ATOM 764 C CA . GLY A 1 106 ? -13.100 4.292 -0.068 1.00 80.12 106 GLY A CA 1
ATOM 765 C C . GLY A 1 106 ? -12.964 5.562 0.786 1.00 80.12 106 GLY A C 1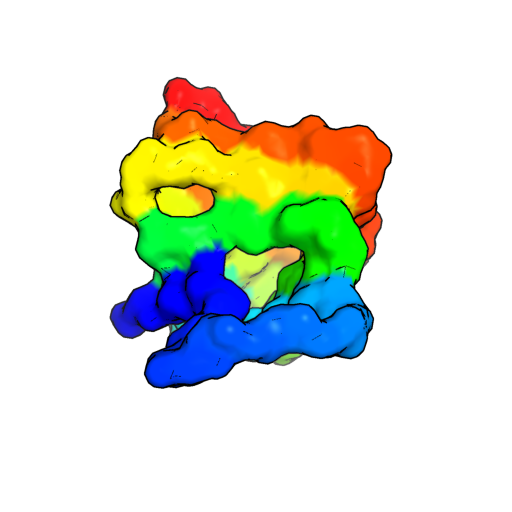
ATOM 766 O O . GLY A 1 106 ? -13.973 6.072 1.267 1.00 80.12 106 GLY A O 1
ATOM 767 N N . ALA A 1 107 ? -11.738 6.047 0.988 1.00 86.88 107 ALA A N 1
ATOM 768 C CA . ALA A 1 107 ? -11.385 7.245 1.741 1.00 86.88 107 ALA A CA 1
ATOM 769 C C . ALA A 1 107 ? -10.200 7.964 1.060 1.00 86.88 107 ALA A C 1
ATOM 771 O O . ALA A 1 107 ? -10.161 8.056 -0.169 1.00 86.88 107 ALA A O 1
ATOM 772 N N . SER A 1 108 ? -9.246 8.510 1.818 1.00 86.81 108 SER A N 1
ATOM 773 C CA . SER A 1 108 ? -8.130 9.273 1.253 1.00 86.81 108 SER A CA 1
ATOM 774 C C . SER A 1 108 ? -6.887 8.420 0.959 1.00 86.81 108 SER A C 1
ATOM 776 O O . SER A 1 108 ? -6.649 7.378 1.573 1.00 86.81 108 SER A O 1
ATOM 778 N N . LEU A 1 109 ? -6.062 8.898 0.019 1.00 85.81 109 LEU A N 1
ATOM 779 C CA . LEU A 1 109 ? -4.696 8.424 -0.203 1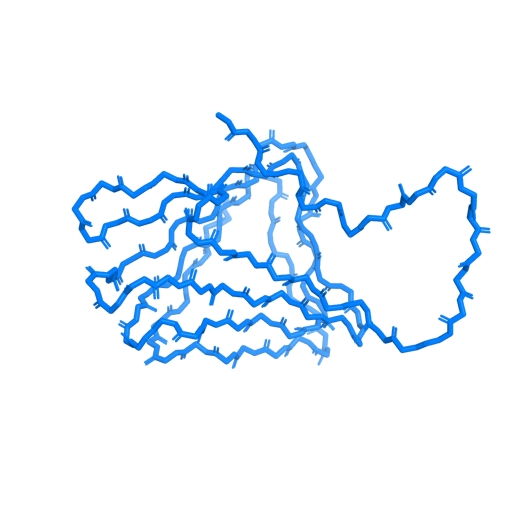.00 85.81 109 LEU A CA 1
ATOM 780 C C . LEU A 1 109 ? -3.717 9.577 -0.007 1.00 85.81 109 LEU A C 1
ATOM 782 O O . LEU A 1 109 ? -3.853 10.622 -0.642 1.00 85.81 109 LEU A O 1
ATOM 786 N N . SER A 1 110 ? -2.694 9.346 0.812 1.00 86.88 110 SER A N 1
ATOM 787 C CA . SER A 1 110 ? -1.586 10.278 1.015 1.00 86.88 110 SER A CA 1
ATOM 788 C C . SER A 1 110 ? -0.237 9.602 0.760 1.00 86.88 110 SER A C 1
ATOM 790 O O . SER A 1 110 ? 0.009 8.469 1.180 1.00 86.88 110 SER A O 1
ATOM 792 N N . GLY A 1 111 ? 0.659 10.315 0.077 1.00 77.25 111 GLY A N 1
ATOM 793 C CA . GLY A 1 111 ? 2.038 9.896 -0.171 1.00 77.25 111 GLY A CA 1
ATOM 794 C C . GLY A 1 111 ? 3.005 11.018 0.185 1.00 77.25 111 GLY A C 1
ATOM 795 O O . GLY A 1 111 ? 2.749 12.179 -0.131 1.00 77.25 111 GLY A O 1
ATOM 796 N N . ILE A 1 112 ? 4.104 10.676 0.856 1.00 69.69 112 ILE A N 1
ATOM 797 C CA . ILE A 1 112 ? 5.178 11.621 1.175 1.00 69.69 112 ILE A CA 1
ATOM 798 C C . ILE A 1 112 ? 6.369 11.356 0.261 1.00 69.69 112 ILE A C 1
ATOM 800 O O . ILE A 1 112 ? 6.853 10.229 0.161 1.00 69.69 112 ILE A O 1
ATOM 804 N N . TRP A 1 113 ? 6.842 12.437 -0.351 1.00 60.03 113 TRP A N 1
ATOM 805 C CA . TRP A 1 113 ? 8.121 12.538 -1.034 1.00 60.03 113 TRP A CA 1
ATOM 806 C C . TRP A 1 113 ? 9.040 13.352 -0.129 1.00 60.03 113 TRP A C 1
ATOM 808 O O . TRP A 1 113 ? 8.687 14.480 0.222 1.00 60.03 113 TRP A O 1
ATOM 818 N N . ILE A 1 114 ? 10.160 12.773 0.292 1.00 49.41 114 ILE A N 1
ATOM 819 C CA . ILE A 1 114 ? 11.231 13.488 1.000 1.00 49.41 114 ILE A CA 1
ATOM 820 C C . ILE A 1 114 ? 12.457 13.589 0.110 1.00 49.41 114 ILE A C 1
ATOM 822 O O . ILE A 1 114 ? 12.690 12.632 -0.659 1.00 49.41 114 ILE A O 1
#

Sequence (114 aa):
MSAIARGGADHNGRHTGRGRVSRIPADLGKQTGSDLFHSFGQFSILSGESATFSGPDSVSNITSRVTGGDISQTDGLLRSEIPGADMWLLNPAGVMFGAEASLDIGASLSGIWI

Solvent-accessible surface area (backbone atoms only — not comparable to full-atom values): 6216 Å² total; per-residue (Å²): 128,72,34,67,53,56,80,83,75,66,101,67,94,74,92,74,90,76,58,58,75,44,80,46,48,48,87,58,37,48,72,58,85,38,36,33,38,36,40,21,54,45,56,64,27,52,71,68,18,31,39,38,35,36,58,61,74,69,33,47,34,38,40,38,35,39,74,42,80,66,63,21,43,32,18,11,36,44,33,44,71,25,66,57,23,30,38,36,50,38,25,74,55,24,74,49,74,47,95,59,41,41,80,48,54,68,45,55,78,48,72,59,76,113